Protein AF-A0A7W0PCK3-F1 (afdb_monomer)

Solvent-accessible surface area (backbone atoms only — not comparable to full-atom values): 6857 Å² total; per-residue (Å²): 113,28,71,67,37,44,79,73,77,38,76,39,65,48,79,48,66,56,65,50,70,44,81,90,44,54,97,52,45,65,62,35,62,79,68,67,52,83,58,30,49,60,63,60,54,49,52,45,48,51,50,45,71,78,68,50,52,61,60,37,36,29,40,34,48,73,98,50,75,69,36,79,56,77,82,78,75,79,79,66,51,62,51,98,86,66,48,77,45,78,76,56,82,93,74,55,59,74,84,64,54,68,68,58,72,74,66,81,116

Nearest PDB structures (foldseek):
  2zyz-assembly1_A  TM=4.059E-01  e=2.691E+00  Pyrobaculum aerophilum
  2vdj-assembly1_A-2  TM=2.345E-01  e=9.529E+00  Bacillus cereus

Foldseek 3Di:
DQVVVVVVVDADEEEAEDAEPDPVCVVPVVVCVVVVPDHHYPVQSVVLVVCCVVDNDHHWYWYGYPPDHTHTDDDDDDQADADPVRDGDDDPPVPDDPVVVVVVVVPPD

Radius of gyration: 19.31 Å; Cα contacts (8 Å, |Δi|>4): 120; chains: 1; bounding box: 37×41×49 Å

Mean predicted aligned error: 8.68 Å

Sequence (109 aa):
MAPRLAEEGITLSVVCPGFADTQLIGPMRSVFEDTGFPILTAEDVAAALLLAHDEAEAGAAYVVQPGMPPTPYRFRNVPAARDASGASVAVPTGLSDHSLAAERDQRAE

Secondary structure (DSSP, 8-state):
-HHHHHTTT----EEEESSBSSGGGGGGHHHHHHHT---B-HHHHHHHHHHHHHHPPTT-EEEE-TTS--EE--PPPPPPEE-TTS-EEPPPTTT--HHHHHHHHTT--

pLDDT: mean 85.93, std 16.71, range [29.39, 97.88]

Structure (mmCIF, N/CA/C/O backbone):
data_AF-A0A7W0PCK3-F1
#
_entry.id   AF-A0A7W0PCK3-F1
#
loop_
_atom_site.group_PDB
_atom_site.id
_atom_site.type_symbol
_atom_site.label_atom_id
_atom_site.label_alt_id
_atom_site.la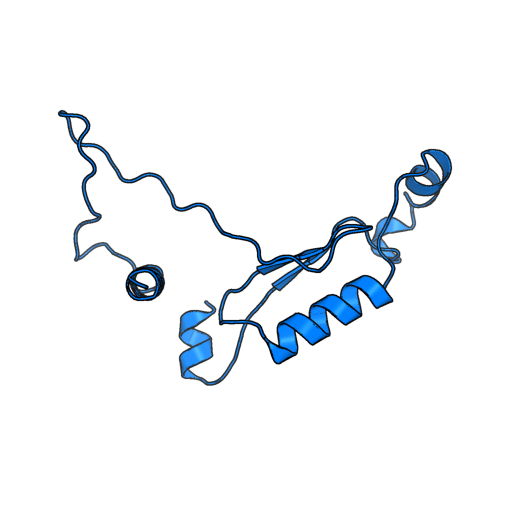bel_comp_id
_atom_site.label_asym_id
_atom_site.label_entity_id
_atom_site.label_seq_id
_atom_site.pdbx_PDB_ins_code
_atom_site.Cartn_x
_atom_site.Cartn_y
_atom_site.Cartn_z
_atom_site.occupancy
_atom_site.B_iso_or_equiv
_atom_site.auth_seq_id
_atom_site.auth_comp_id
_atom_site.auth_asym_id
_atom_site.auth_atom_id
_atom_site.pdbx_PDB_model_num
ATOM 1 N N . MET A 1 1 ? -11.340 9.052 8.363 1.00 77.12 1 MET A N 1
ATOM 2 C CA . MET A 1 1 ? -12.434 8.247 7.768 1.00 77.12 1 MET A CA 1
ATOM 3 C C . MET A 1 1 ? -12.442 6.831 8.325 1.00 77.12 1 MET A C 1
ATOM 5 O O . MET A 1 1 ? -13.474 6.448 8.848 1.00 77.12 1 MET A O 1
ATOM 9 N N . ALA A 1 2 ? -11.319 6.102 8.298 1.00 87.38 2 ALA A N 1
ATOM 10 C CA . ALA A 1 2 ? -11.273 4.705 8.741 1.00 87.38 2 ALA A CA 1
ATOM 11 C C . ALA A 1 2 ? -11.826 4.418 10.162 1.00 87.38 2 ALA A C 1
ATOM 13 O O . ALA A 1 2 ? -12.642 3.510 10.260 1.00 87.38 2 ALA A O 1
ATOM 14 N N . PRO A 1 3 ? -11.525 5.197 11.228 1.00 85.00 3 PRO A N 1
ATOM 15 C CA . PRO A 1 3 ? -12.072 4.904 12.561 1.00 85.00 3 PRO A CA 1
ATOM 16 C C . PRO A 1 3 ? -13.603 4.961 12.638 1.00 85.00 3 PRO A C 1
ATOM 18 O O . PRO A 1 3 ? -14.214 4.140 13.303 1.00 85.00 3 PRO A O 1
ATOM 21 N N . ARG A 1 4 ? -14.232 5.888 11.902 1.00 88.19 4 ARG A N 1
ATOM 22 C CA . ARG A 1 4 ? -15.699 6.002 11.867 1.00 88.19 4 ARG A CA 1
ATOM 23 C C . ARG A 1 4 ? -16.346 4.806 11.171 1.00 88.19 4 ARG A C 1
ATOM 25 O O . ARG A 1 4 ? -17.371 4.327 11.617 1.00 88.19 4 ARG A O 1
ATOM 32 N N . LEU A 1 5 ? -15.733 4.317 10.092 1.00 91.94 5 LEU A N 1
ATOM 33 C CA . LEU A 1 5 ? -16.229 3.140 9.372 1.00 91.94 5 LEU A CA 1
ATOM 34 C C . LEU A 1 5 ? -16.062 1.854 10.192 1.00 91.94 5 LEU A C 1
ATOM 36 O O . LEU A 1 5 ? -16.894 0.955 10.098 1.00 91.94 5 LEU A O 1
ATOM 40 N N . ALA A 1 6 ? -15.035 1.787 11.044 1.00 91.94 6 ALA A N 1
ATOM 41 C CA . ALA A 1 6 ? -14.837 0.656 11.943 1.00 91.94 6 ALA A CA 1
ATOM 42 C C . ALA A 1 6 ? -15.984 0.508 12.962 1.00 91.94 6 ALA A C 1
ATOM 44 O O . ALA A 1 6 ? -16.354 -0.617 13.289 1.00 91.94 6 ALA A O 1
ATOM 45 N N . GLU A 1 7 ? -16.603 1.613 13.403 1.00 91.38 7 GLU A N 1
ATOM 46 C CA . GLU A 1 7 ? -17.804 1.591 14.262 1.00 91.38 7 GLU A CA 1
ATOM 47 C C . GLU A 1 7 ? -19.004 0.913 13.573 1.00 91.38 7 GLU A C 1
ATOM 49 O O . GLU A 1 7 ? -19.882 0.367 14.239 1.00 91.38 7 GLU A O 1
ATOM 54 N N . GLU A 1 8 ? -19.017 0.895 12.238 1.00 94.62 8 GLU A N 1
ATOM 55 C CA . GLU A 1 8 ? -20.021 0.226 11.404 1.00 94.62 8 GLU A CA 1
ATOM 56 C C . GLU A 1 8 ? -19.596 -1.198 10.989 1.00 94.62 8 GLU A C 1
ATOM 58 O O . GLU A 1 8 ? -20.278 -1.847 10.196 1.00 94.62 8 GLU A O 1
ATOM 63 N N . GLY A 1 9 ? -18.473 -1.707 11.510 1.00 93.00 9 GLY A N 1
ATOM 64 C CA . GLY A 1 9 ? -17.924 -3.017 11.146 1.00 93.00 9 GLY A CA 1
ATOM 65 C C . GLY A 1 9 ? -17.254 -3.051 9.768 1.00 93.00 9 GLY A C 1
ATOM 66 O O . GLY A 1 9 ? -17.117 -4.124 9.182 1.00 93.00 9 GLY A O 1
ATOM 67 N N . ILE A 1 10 ? -16.848 -1.893 9.233 1.00 94.50 10 ILE A N 1
ATOM 68 C CA . ILE A 1 10 ? -16.183 -1.764 7.931 1.00 94.50 10 ILE A CA 1
ATOM 69 C C . ILE A 1 10 ? -14.710 -1.392 8.133 1.00 94.50 10 ILE A C 1
ATOM 71 O O . ILE A 1 10 ? -14.381 -0.292 8.584 1.00 94.50 10 ILE A O 1
ATOM 75 N N . THR A 1 11 ? -13.805 -2.276 7.712 1.00 94.00 11 THR A N 1
ATOM 76 C CA . THR A 1 11 ? -12.362 -2.003 7.704 1.00 94.00 11 THR A CA 1
ATOM 77 C C . THR A 1 11 ? -11.958 -1.301 6.412 1.00 94.00 11 THR A C 1
ATOM 79 O O . THR A 1 11 ? -12.157 -1.821 5.316 1.00 94.00 11 THR A O 1
ATOM 82 N N . LEU A 1 12 ? -11.350 -0.120 6.538 1.00 94.56 12 LEU A N 1
ATOM 83 C CA . LEU A 1 12 ? -10.737 0.599 5.422 1.00 94.56 12 LEU A CA 1
ATOM 84 C C . LEU A 1 12 ? -9.214 0.545 5.548 1.00 94.56 12 LEU A C 1
ATOM 86 O O . LEU A 1 12 ? -8.660 1.151 6.463 1.00 94.56 12 LEU A O 1
ATOM 90 N N . SER A 1 13 ? -8.550 -0.110 4.603 1.00 95.06 13 SER A N 1
ATOM 91 C CA . SER A 1 13 ? -7.092 -0.147 4.470 1.00 95.06 13 SER A CA 1
ATOM 92 C C . SER A 1 13 ? -6.678 0.183 3.036 1.00 95.06 13 SER A C 1
ATOM 94 O O . SER A 1 13 ? -7.515 0.237 2.130 1.00 95.06 13 SER A O 1
ATOM 96 N N . VAL A 1 14 ? -5.392 0.467 2.825 1.00 95.94 14 VAL A N 1
ATOM 97 C CA . VAL A 1 14 ? -4.853 0.789 1.497 1.00 95.94 14 VAL A CA 1
ATOM 98 C C . VAL A 1 14 ? -3.593 -0.008 1.184 1.00 95.94 14 VAL A C 1
ATOM 100 O O . VAL A 1 14 ? -2.722 -0.203 2.032 1.00 95.94 14 VAL A O 1
ATOM 103 N N . VAL A 1 15 ? -3.475 -0.420 -0.076 1.00 97.31 15 VAL A N 1
ATOM 104 C CA . VAL A 1 15 ? -2.258 -1.001 -0.646 1.00 97.31 15 VAL A CA 1
ATOM 105 C C . VAL A 1 15 ? -1.661 0.018 -1.610 1.00 97.31 15 VAL A C 1
ATOM 107 O O . VAL A 1 15 ? -2.337 0.511 -2.511 1.00 97.31 15 VAL A O 1
ATOM 110 N N . CYS A 1 16 ? -0.390 0.339 -1.399 1.00 97.31 16 CYS A N 1
ATOM 111 C CA . CYS A 1 16 ? 0.361 1.367 -2.108 1.00 97.31 16 CYS A CA 1
ATOM 112 C C . CYS A 1 16 ? 1.507 0.702 -2.887 1.00 97.31 16 CYS A C 1
ATOM 114 O O . CYS A 1 16 ? 2.632 0.621 -2.373 1.00 97.31 16 CYS A O 1
ATOM 116 N N . PRO A 1 17 ? 1.238 0.173 -4.093 1.00 97.62 17 PRO A N 1
ATOM 117 C CA . PRO A 1 17 ? 2.270 -0.455 -4.900 1.00 97.62 17 PRO A CA 1
ATOM 118 C C . PRO A 1 17 ? 3.222 0.582 -5.507 1.00 97.62 17 PRO A C 1
ATOM 120 O O . PRO A 1 17 ? 2.841 1.722 -5.781 1.00 97.62 17 PRO A O 1
ATOM 123 N N . GLY A 1 18 ? 4.465 0.159 -5.753 1.00 95.12 18 GLY A N 1
ATOM 124 C CA . GLY A 1 18 ? 5.326 0.781 -6.758 1.00 95.12 18 GLY A CA 1
ATOM 125 C C . GLY A 1 18 ? 4.752 0.618 -8.174 1.00 95.12 18 GLY A C 1
ATOM 126 O O . GLY A 1 18 ? 3.560 0.371 -8.361 1.00 95.12 18 GLY A O 1
ATOM 127 N N . PHE A 1 19 ? 5.594 0.733 -9.201 1.00 96.31 19 PHE A N 1
ATOM 128 C CA . PHE A 1 19 ? 5.136 0.462 -10.565 1.00 96.31 19 PHE A CA 1
ATOM 129 C C . PHE A 1 19 ? 4.686 -0.994 -10.691 1.00 96.31 19 PHE A C 1
ATOM 131 O O . PHE A 1 19 ? 5.438 -1.904 -10.350 1.00 96.31 19 PHE A O 1
ATOM 138 N N . ALA A 1 20 ? 3.463 -1.190 -11.176 1.00 95.62 20 ALA A N 1
ATOM 139 C CA . ALA A 1 20 ? 2.875 -2.495 -11.426 1.00 95.62 20 ALA A CA 1
ATOM 140 C C . ALA A 1 20 ? 2.551 -2.648 -12.912 1.00 95.62 20 ALA A C 1
ATOM 142 O O . ALA A 1 20 ? 2.104 -1.695 -13.562 1.00 95.62 20 ALA A O 1
ATOM 143 N N . ASP A 1 21 ? 2.758 -3.856 -13.423 1.00 94.25 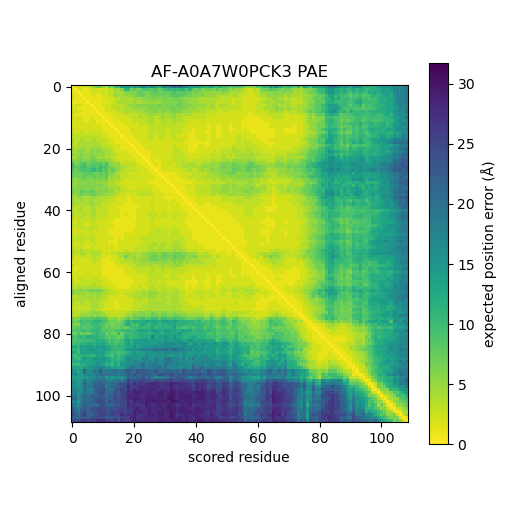21 ASP A N 1
ATOM 144 C CA . ASP A 1 21 ? 2.453 -4.268 -14.782 1.00 94.25 21 ASP A CA 1
ATOM 145 C C . ASP A 1 21 ? 0.938 -4.194 -15.031 1.00 94.25 21 ASP A C 1
ATOM 147 O O . ASP A 1 21 ? 0.171 -5.125 -14.794 1.00 94.25 21 ASP A O 1
ATOM 151 N N . THR A 1 22 ? 0.497 -3.022 -15.479 1.00 93.25 22 THR A N 1
ATOM 152 C CA . THR A 1 22 ? -0.899 -2.722 -15.784 1.00 93.25 22 THR A CA 1
ATOM 153 C C . THR A 1 22 ? -0.974 -1.872 -17.044 1.00 93.25 22 THR A C 1
ATOM 155 O O . THR A 1 22 ? -0.005 -1.226 -17.454 1.00 93.25 22 THR A O 1
ATOM 158 N N . GLN A 1 23 ? -2.162 -1.791 -17.642 1.00 94.25 23 GLN A N 1
ATOM 159 C CA . GLN A 1 23 ? -2.373 -0.937 -18.813 1.00 94.25 23 GLN A CA 1
ATOM 160 C C . GLN A 1 23 ? -2.166 0.559 -18.527 1.00 94.25 23 GLN A C 1
ATOM 162 O O . GLN A 1 23 ? -1.928 1.325 -19.459 1.00 94.25 23 GLN A O 1
ATOM 167 N N . LEU A 1 24 ? -2.186 0.976 -17.255 1.00 93.00 24 LEU A N 1
ATOM 168 C CA . LEU A 1 24 ? -1.930 2.359 -16.851 1.00 93.00 24 LEU A CA 1
ATOM 169 C C . LEU A 1 24 ? -0.525 2.836 -17.256 1.00 93.00 24 LEU A C 1
ATOM 171 O O . LEU A 1 24 ? -0.356 3.998 -17.616 1.00 93.00 24 LEU A O 1
ATOM 175 N N . ILE 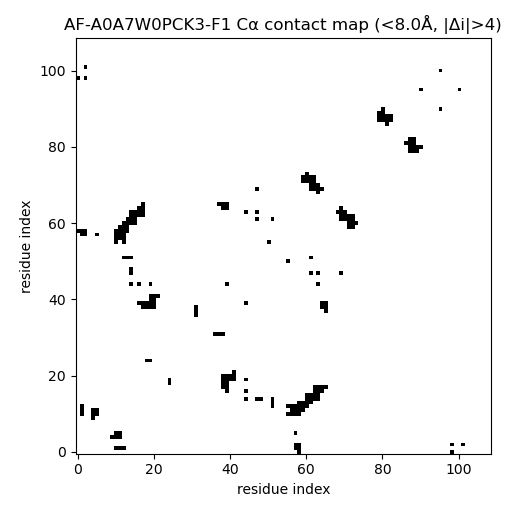A 1 25 ? 0.467 1.940 -17.236 1.00 92.31 25 ILE A N 1
ATOM 176 C CA . ILE A 1 25 ? 1.862 2.252 -17.585 1.00 92.31 25 ILE A CA 1
ATOM 177 C C . ILE A 1 25 ? 2.233 1.844 -19.017 1.00 92.31 25 ILE A C 1
ATOM 179 O O . ILE A 1 25 ? 3.392 1.964 -19.403 1.00 92.31 25 ILE A O 1
ATOM 183 N N . GLY A 1 26 ? 1.274 1.382 -19.828 1.00 91.19 26 GLY A N 1
ATOM 184 C CA . GLY A 1 26 ? 1.519 0.866 -21.182 1.00 91.19 26 GLY A CA 1
ATOM 185 C C . GLY A 1 26 ? 2.427 1.753 -22.052 1.00 91.19 26 GLY A C 1
ATOM 186 O O . GLY A 1 26 ? 3.426 1.247 -22.561 1.00 91.19 26 GLY A O 1
ATOM 187 N N . PRO A 1 27 ? 2.170 3.074 -22.168 1.00 93.62 27 PRO A N 1
ATOM 188 C CA . PRO A 1 27 ? 3.004 3.980 -22.967 1.00 93.62 27 PRO A CA 1
ATOM 189 C C . PRO A 1 27 ? 4.460 4.129 -22.496 1.00 93.62 27 PRO A C 1
ATOM 191 O O . PRO A 1 27 ? 5.293 4.604 -23.259 1.00 93.62 27 PRO A O 1
ATOM 194 N N . MET A 1 28 ? 4.766 3.764 -21.249 1.00 93.69 28 MET A N 1
ATOM 195 C CA . MET A 1 28 ? 6.100 3.871 -20.643 1.00 93.69 28 MET A CA 1
ATOM 196 C C . MET A 1 28 ? 6.733 2.506 -20.337 1.00 93.69 28 MET A C 1
ATOM 198 O O . MET A 1 28 ? 7.831 2.464 -19.791 1.00 93.69 28 MET A O 1
ATOM 202 N N . ARG A 1 29 ? 6.082 1.388 -20.699 1.00 91.12 29 ARG A N 1
ATOM 203 C CA . ARG A 1 29 ? 6.560 0.029 -20.394 1.00 91.12 29 ARG A CA 1
ATOM 204 C C . ARG A 1 29 ? 7.984 -0.216 -20.888 1.00 91.12 29 ARG A C 1
ATOM 206 O O . ARG A 1 29 ? 8.812 -0.689 -20.115 1.00 91.12 29 ARG A O 1
ATOM 213 N N . SER A 1 30 ? 8.272 0.151 -22.137 1.00 93.19 30 SER A N 1
ATOM 214 C CA . SER A 1 30 ? 9.589 -0.074 -22.741 1.00 93.19 30 SER A CA 1
ATOM 215 C C . SER A 1 30 ? 10.709 0.615 -21.959 1.00 93.19 30 SER A C 1
ATOM 217 O O . SER A 1 30 ? 11.805 0.087 -21.876 1.00 93.19 30 SER A O 1
ATOM 219 N N . VAL A 1 31 ? 10.432 1.747 -21.300 1.00 95.25 31 VAL A N 1
ATOM 220 C CA . VAL A 1 31 ? 11.423 2.447 -20.467 1.00 95.25 31 VAL A CA 1
ATOM 221 C C . VAL A 1 31 ? 11.850 1.591 -19.272 1.00 95.25 31 VAL A C 1
ATOM 223 O O . VAL A 1 31 ? 13.030 1.565 -18.927 1.00 95.25 31 VAL A O 1
ATOM 226 N N . PHE A 1 32 ? 10.918 0.877 -18.637 1.00 95.12 32 PHE A N 1
ATOM 227 C CA . PHE A 1 32 ? 11.244 -0.016 -17.523 1.00 95.12 32 PHE A CA 1
ATOM 228 C C . PHE A 1 32 ? 12.030 -1.242 -17.998 1.00 95.12 32 PHE A C 1
ATOM 230 O O . PHE A 1 32 ? 13.023 -1.607 -17.371 1.00 95.12 32 PHE A O 1
ATOM 237 N N . GLU A 1 33 ? 11.637 -1.824 -19.134 1.00 92.75 33 GLU A N 1
ATOM 238 C CA . GLU A 1 33 ? 12.322 -2.970 -19.748 1.00 92.75 33 GLU A CA 1
ATOM 239 C C . GLU A 1 33 ? 13.756 -2.614 -20.172 1.00 92.75 33 GLU A C 1
ATOM 241 O O . GLU A 1 33 ? 14.702 -3.292 -19.771 1.00 92.75 33 GLU A O 1
ATOM 246 N N . ASP A 1 34 ? 13.934 -1.506 -20.897 1.00 96.56 34 ASP A N 1
ATOM 247 C CA . ASP A 1 34 ? 15.230 -1.047 -21.417 1.00 96.56 34 ASP A CA 1
ATOM 248 C C . ASP A 1 34 ? 16.220 -0.680 -20.298 1.00 96.56 34 ASP A C 1
ATOM 250 O O . ASP A 1 34 ? 17.435 -0.801 -20.464 1.00 96.56 34 ASP A O 1
ATOM 254 N N . THR A 1 35 ? 15.714 -0.225 -19.147 1.00 96.38 35 THR A N 1
ATOM 255 C CA . THR A 1 35 ? 16.538 0.134 -17.978 1.00 96.38 35 THR A CA 1
ATOM 256 C C . THR A 1 35 ? 16.745 -1.023 -17.002 1.00 96.38 35 THR A C 1
ATOM 258 O O . THR A 1 35 ? 17.526 -0.887 -16.058 1.00 96.38 35 THR A O 1
ATOM 261 N N . GLY A 1 36 ? 16.066 -2.157 -17.207 1.00 94.62 36 GLY A N 1
ATOM 262 C CA . GLY A 1 36 ? 16.059 -3.278 -16.267 1.00 94.62 36 GLY A CA 1
ATOM 263 C C . GLY A 1 36 ? 15.447 -2.926 -14.907 1.00 94.62 36 GLY A C 1
ATOM 264 O O . GLY A 1 36 ? 15.762 -3.575 -13.907 1.00 94.62 36 GLY A O 1
ATOM 265 N N . PHE A 1 37 ? 14.612 -1.885 -14.839 1.00 95.31 37 PHE A N 1
ATOM 266 C CA . PHE A 1 37 ? 13.959 -1.478 -13.600 1.00 95.31 37 PHE A CA 1
ATOM 267 C C . PHE A 1 37 ? 12.850 -2.483 -13.248 1.00 95.31 37 PHE A C 1
ATOM 269 O O . PHE A 1 37 ? 11.951 -2.703 -14.063 1.00 95.31 37 PHE A O 1
ATOM 276 N N . PRO A 1 38 ? 12.866 -3.092 -12.049 1.00 95.38 38 PRO A N 1
ATOM 277 C CA . PRO A 1 38 ? 11.877 -4.097 -11.691 1.00 95.38 38 PRO A CA 1
ATOM 278 C C . PRO A 1 38 ? 10.508 -3.455 -11.439 1.00 95.38 38 PRO A C 1
ATOM 280 O O . PRO A 1 38 ? 10.401 -2.427 -10.770 1.00 95.38 38 PRO A O 1
ATOM 283 N N . ILE A 1 39 ? 9.451 -4.098 -11.929 1.00 96.06 39 ILE A N 1
ATOM 284 C CA . ILE A 1 39 ? 8.058 -3.720 -11.669 1.00 96.06 39 ILE A CA 1
ATOM 285 C C . ILE A 1 39 ? 7.307 -4.899 -11.049 1.00 96.06 39 ILE A C 1
ATOM 287 O O . ILE A 1 39 ? 7.701 -6.052 -11.214 1.00 96.06 39 ILE A O 1
ATOM 291 N N . LEU A 1 40 ? 6.245 -4.601 -10.310 1.00 97.38 40 LEU A N 1
ATOM 292 C CA . LEU A 1 40 ? 5.372 -5.594 -9.690 1.00 97.38 40 LEU A CA 1
ATOM 293 C C . LEU A 1 40 ? 4.481 -6.259 -10.737 1.00 97.38 40 LEU A C 1
ATOM 295 O O . LEU A 1 40 ? 4.016 -5.602 -11.669 1.00 97.38 40 LEU A O 1
ATOM 299 N N . THR A 1 41 ? 4.175 -7.534 -10.547 1.00 94.50 41 THR A N 1
ATOM 300 C CA . THR A 1 41 ? 3.091 -8.207 -11.272 1.00 94.50 41 THR A CA 1
ATOM 301 C C . THR A 1 41 ? 1.731 -7.856 -10.663 1.00 94.50 41 THR A C 1
ATOM 303 O O . THR A 1 41 ? 1.641 -7.325 -9.550 1.00 94.50 41 THR A O 1
ATOM 306 N N . ALA A 1 42 ? 0.646 -8.156 -11.379 1.00 93.94 42 ALA A N 1
ATOM 307 C CA . ALA A 1 42 ? -0.699 -8.026 -10.819 1.00 93.94 42 ALA A CA 1
ATOM 308 C C . ALA A 1 42 ? -0.898 -8.983 -9.629 1.00 93.94 42 ALA A C 1
ATOM 310 O O . ALA A 1 42 ? -1.546 -8.624 -8.646 1.00 93.94 42 ALA A O 1
ATOM 311 N N . GLU A 1 43 ? -0.293 -10.168 -9.694 1.00 94.94 43 GLU A N 1
ATOM 312 C CA . GLU A 1 43 ? -0.302 -11.185 -8.647 1.00 94.94 43 GLU A CA 1
ATOM 313 C C . GLU A 1 43 ? 0.389 -10.701 -7.368 1.00 94.94 43 GLU A C 1
ATOM 315 O O . GLU A 1 43 ? -0.145 -10.919 -6.280 1.00 94.94 43 GLU A O 1
ATOM 320 N N . ASP A 1 44 ? 1.510 -9.980 -7.475 1.00 96.00 44 ASP A N 1
ATOM 321 C CA . ASP A 1 44 ? 2.191 -9.395 -6.310 1.00 96.00 44 ASP A CA 1
ATOM 322 C C . ASP A 1 44 ? 1.278 -8.405 -5.567 1.00 96.00 44 ASP A C 1
ATOM 324 O O . ASP A 1 44 ? 1.198 -8.401 -4.336 1.00 96.00 44 ASP A O 1
ATOM 328 N N . VAL A 1 45 ? 0.545 -7.573 -6.316 1.00 96.94 45 VAL A N 1
ATOM 329 C CA . VAL A 1 45 ? -0.404 -6.606 -5.742 1.00 96.94 45 VAL A CA 1
ATOM 330 C C . VAL A 1 45 ? -1.630 -7.318 -5.162 1.00 96.94 45 VAL A C 1
ATOM 332 O O . VAL A 1 45 ? -2.102 -6.950 -4.086 1.00 96.94 45 VAL A O 1
ATOM 335 N N . ALA A 1 46 ? -2.132 -8.357 -5.832 1.00 96.12 46 ALA A N 1
ATOM 336 C CA . ALA A 1 46 ? -3.253 -9.158 -5.347 1.00 96.12 46 ALA A CA 1
ATOM 337 C C . ALA A 1 46 ? -2.917 -9.886 -4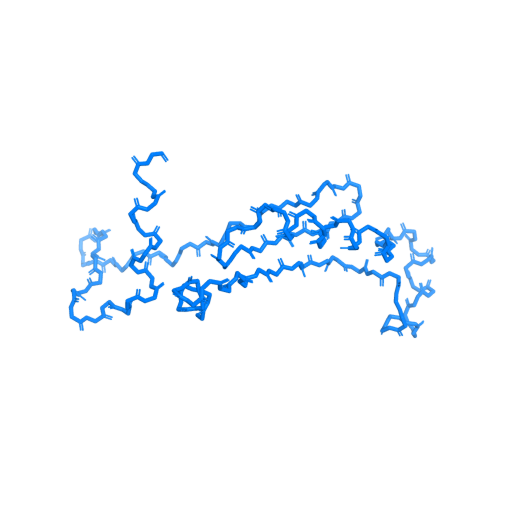.037 1.00 96.12 46 ALA A C 1
ATOM 339 O O . ALA A 1 46 ? -3.732 -9.893 -3.116 1.00 96.12 46 ALA A O 1
ATOM 340 N N . ALA A 1 47 ? -1.707 -10.434 -3.908 1.00 95.12 47 ALA A N 1
ATOM 341 C CA . ALA A 1 47 ? -1.247 -11.057 -2.669 1.00 95.12 47 ALA A CA 1
ATOM 342 C C . ALA A 1 47 ? -1.211 -10.054 -1.503 1.00 95.12 47 ALA A C 1
ATOM 344 O O . ALA A 1 47 ? -1.644 -10.374 -0.397 1.00 95.12 47 ALA A O 1
ATOM 345 N N . ALA A 1 48 ? -0.768 -8.818 -1.753 1.00 96.62 48 ALA A N 1
ATOM 346 C CA . ALA A 1 48 ? -0.793 -7.757 -0.748 1.00 96.62 48 ALA A CA 1
ATOM 347 C C . ALA A 1 48 ? -2.220 -7.359 -0.337 1.00 96.62 48 ALA A C 1
ATOM 349 O O . ALA A 1 48 ? -2.460 -7.064 0.832 1.00 96.62 48 ALA A O 1
ATOM 350 N N . LEU A 1 49 ? -3.169 -7.365 -1.279 1.00 96.81 49 LEU A N 1
ATOM 351 C CA . LEU A 1 49 ? -4.582 -7.117 -0.985 1.00 96.81 49 LEU A CA 1
ATOM 352 C C . LEU A 1 49 ? -5.190 -8.217 -0.114 1.00 96.81 49 LEU A C 1
ATOM 354 O O . LEU A 1 49 ? -5.942 -7.894 0.797 1.00 96.81 49 LEU A O 1
ATOM 358 N N . LEU A 1 50 ? -4.859 -9.487 -0.363 1.00 96.31 50 LEU A N 1
ATOM 359 C CA . LEU A 1 50 ? -5.319 -10.602 0.471 1.00 96.31 50 LEU A CA 1
ATOM 360 C C . LEU A 1 50 ? -4.748 -10.513 1.890 1.00 96.31 50 LEU A C 1
ATOM 362 O O . LEU A 1 50 ? -5.498 -10.620 2.852 1.00 96.31 50 LEU A O 1
ATOM 366 N N . LEU A 1 51 ? -3.458 -10.200 2.028 1.00 94.94 51 LEU A N 1
ATOM 367 C CA . LEU A 1 51 ? -2.853 -9.956 3.340 1.00 94.94 51 LEU A CA 1
ATOM 368 C C . LEU A 1 51 ? -3.550 -8.803 4.075 1.00 94.94 51 LEU A C 1
ATOM 370 O O . LEU A 1 51 ? -3.896 -8.923 5.245 1.00 94.94 51 LEU A O 1
ATOM 374 N N . ALA A 1 52 ? -3.797 -7.685 3.388 1.00 94.81 52 ALA A N 1
ATOM 375 C CA . ALA A 1 52 ? -4.512 -6.559 3.979 1.00 94.81 52 ALA A CA 1
ATOM 376 C C . ALA A 1 52 ? -5.982 -6.895 4.293 1.00 94.81 52 ALA A C 1
ATOM 378 O O . ALA A 1 52 ? -6.549 -6.325 5.216 1.00 94.81 52 ALA A O 1
ATOM 379 N N . HIS A 1 53 ? -6.616 -7.797 3.547 1.00 94.62 53 HIS A N 1
ATOM 380 C CA . HIS A 1 53 ? -7.967 -8.256 3.854 1.00 94.62 53 HIS A CA 1
ATOM 381 C C . HIS A 1 53 ? -8.013 -9.044 5.168 1.00 94.62 53 HIS A C 1
ATOM 383 O O . HIS A 1 53 ? -8.910 -8.813 5.975 1.00 94.62 53 HIS A O 1
ATOM 389 N N . ASP A 1 54 ? -7.035 -9.925 5.381 1.00 94.38 54 ASP A N 1
ATOM 390 C CA . ASP A 1 54 ? -6.991 -10.814 6.543 1.00 94.38 54 ASP A CA 1
ATOM 391 C C . ASP A 1 54 ? -6.478 -10.112 7.812 1.00 94.38 54 ASP A C 1
ATOM 393 O O . ASP A 1 54 ? -6.925 -10.427 8.915 1.00 94.38 54 ASP A O 1
ATOM 397 N N . GLU A 1 55 ? -5.544 -9.163 7.672 1.00 90.75 55 GLU A N 1
ATOM 398 C CA . GLU A 1 55 ? -4.752 -8.651 8.802 1.00 90.75 55 GLU A CA 1
ATOM 399 C C . GLU A 1 55 ? -4.859 -7.138 9.041 1.00 90.75 55 GLU A C 1
ATOM 401 O O . GLU A 1 55 ? -4.319 -6.641 10.032 1.00 90.75 55 GLU A O 1
ATOM 406 N N . ALA A 1 56 ? -5.472 -6.362 8.139 1.00 92.38 56 ALA A N 1
ATOM 407 C CA . ALA A 1 56 ? -5.396 -4.910 8.266 1.00 92.38 56 ALA A CA 1
ATOM 408 C C . ALA A 1 56 ? -6.245 -4.368 9.414 1.00 92.38 56 ALA A C 1
ATOM 410 O O . ALA A 1 56 ? -7.463 -4.524 9.463 1.00 92.38 56 ALA A O 1
ATOM 411 N N . GLU A 1 57 ? -5.595 -3.563 10.244 1.00 91.38 57 GLU A N 1
ATOM 412 C CA . GLU A 1 57 ? -6.281 -2.632 11.127 1.00 91.38 57 GLU A CA 1
ATOM 413 C C . GLU A 1 57 ? -6.908 -1.476 10.333 1.00 91.38 57 GLU A C 1
ATOM 415 O O . GLU A 1 57 ? -6.440 -1.088 9.252 1.00 91.38 57 GLU A O 1
ATOM 420 N N . ALA A 1 58 ? -7.955 -0.866 10.891 1.00 92.62 58 ALA A N 1
ATOM 421 C CA . ALA A 1 58 ? -8.597 0.292 10.281 1.00 92.62 58 ALA A CA 1
ATOM 422 C C . ALA A 1 58 ? -7.590 1.442 10.081 1.00 92.62 58 ALA A C 1
ATOM 424 O O . ALA A 1 58 ? -6.965 1.932 11.018 1.00 92.62 58 ALA A O 1
ATOM 425 N N . GLY A 1 59 ? -7.457 1.907 8.840 1.00 92.88 59 GLY A N 1
ATOM 426 C CA . GLY A 1 59 ? -6.529 2.966 8.446 1.00 92.88 59 GLY A CA 1
ATOM 427 C C . GLY A 1 59 ? -5.116 2.479 8.123 1.00 92.88 59 GLY A C 1
ATOM 428 O O . GLY A 1 59 ? -4.253 3.310 7.834 1.00 92.88 59 GLY A O 1
ATOM 429 N N . ALA A 1 60 ? -4.860 1.167 8.140 1.00 94.19 60 ALA A N 1
ATOM 430 C CA . ALA A 1 60 ? -3.566 0.621 7.754 1.00 94.19 60 ALA A CA 1
ATOM 431 C C . ALA A 1 60 ? -3.236 0.919 6.284 1.00 94.19 60 ALA A C 1
ATOM 433 O O . ALA A 1 60 ? -4.100 0.910 5.402 1.00 94.19 60 ALA A O 1
ATOM 434 N N . ALA A 1 61 ? -1.952 1.147 6.026 1.00 95.50 61 ALA A N 1
ATOM 435 C CA . ALA A 1 61 ? -1.397 1.298 4.692 1.00 95.50 61 ALA A CA 1
ATOM 436 C C . ALA A 1 61 ? -0.235 0.323 4.519 1.00 95.50 61 ALA A C 1
ATOM 438 O O . ALA A 1 61 ? 0.595 0.202 5.418 1.00 95.50 61 ALA A O 1
ATOM 439 N N . TYR A 1 62 ? -0.148 -0.331 3.366 1.00 96.94 62 TYR A N 1
ATOM 440 C CA . TYR A 1 62 ? 0.925 -1.271 3.044 1.00 96.94 62 TYR A CA 1
ATOM 441 C C . TYR A 1 62 ? 1.696 -0.778 1.829 1.00 96.94 62 TYR A C 1
ATOM 443 O O . TYR A 1 62 ? 1.106 -0.487 0.792 1.00 96.94 62 TYR A O 1
ATOM 451 N N . VAL A 1 63 ? 3.019 -0.694 1.941 1.00 97.06 63 VAL A N 1
ATOM 452 C CA . VAL A 1 63 ? 3.899 -0.438 0.798 1.00 97.06 63 VAL A CA 1
ATOM 453 C C . VAL A 1 63 ? 4.271 -1.770 0.165 1.00 97.06 63 VAL A C 1
ATOM 455 O O . VAL A 1 63 ? 4.680 -2.695 0.869 1.00 97.06 63 VAL A O 1
ATOM 458 N N . VAL A 1 64 ? 4.167 -1.850 -1.160 1.00 97.88 64 VAL A N 1
ATOM 459 C CA . VAL A 1 64 ? 4.571 -3.027 -1.940 1.00 97.88 64 VAL A CA 1
ATOM 460 C C . VAL A 1 64 ? 5.647 -2.601 -2.929 1.00 97.88 64 VAL A C 1
ATOM 462 O O . VAL A 1 64 ? 5.455 -1.650 -3.688 1.00 97.88 64 VAL A O 1
ATOM 465 N N . GLN A 1 65 ? 6.793 -3.277 -2.896 1.00 97.06 65 GLN A N 1
ATOM 466 C CA . GLN A 1 65 ? 7.933 -3.021 -3.777 1.00 97.06 65 GLN A CA 1
ATOM 467 C C . GLN A 1 65 ? 8.505 -4.349 -4.281 1.00 97.06 65 GLN A C 1
ATOM 469 O O . GLN A 1 65 ? 8.443 -5.339 -3.549 1.00 97.06 65 GLN A O 1
ATOM 474 N N . PRO A 1 66 ? 9.082 -4.392 -5.494 1.00 96.00 66 PRO A N 1
ATOM 475 C CA . PRO A 1 66 ? 9.714 -5.602 -6.005 1.00 96.00 66 PRO A CA 1
ATOM 476 C C . PRO A 1 66 ? 10.775 -6.153 -5.042 1.00 96.00 66 PRO A C 1
ATOM 478 O O . PRO A 1 66 ? 11.615 -5.410 -4.536 1.00 96.00 66 PRO A O 1
ATOM 481 N N . GLY A 1 67 ? 10.736 -7.465 -4.794 1.00 92.75 67 GLY A N 1
ATOM 482 C CA . GLY A 1 67 ? 11.694 -8.156 -3.923 1.00 92.75 67 GLY A CA 1
ATOM 483 C C . GLY A 1 67 ? 11.491 -7.942 -2.418 1.00 92.75 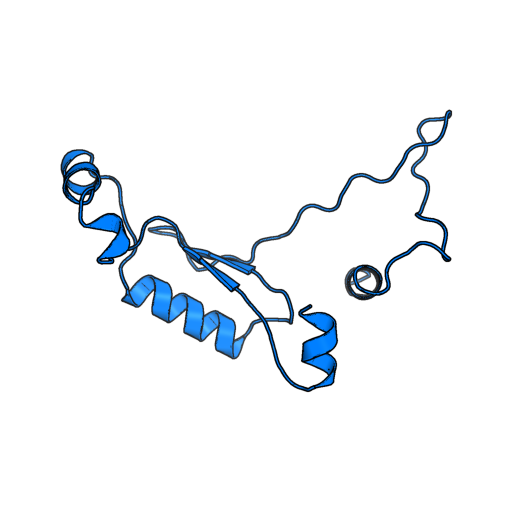67 GLY A C 1
ATOM 484 O O . GLY A 1 67 ? 12.314 -8.408 -1.633 1.00 92.75 67 GLY A O 1
ATOM 485 N N . MET A 1 68 ? 10.415 -7.267 -2.004 1.00 92.12 68 MET A N 1
ATOM 486 C CA . MET A 1 68 ? 10.095 -7.002 -0.600 1.00 92.12 68 MET A CA 1
ATOM 487 C C . MET A 1 68 ? 8.696 -7.531 -0.260 1.00 92.12 68 MET A C 1
ATOM 489 O O . MET A 1 68 ? 7.778 -7.372 -1.067 1.00 92.12 68 MET A O 1
ATOM 493 N N . PRO A 1 69 ? 8.482 -8.113 0.934 1.00 91.88 69 PRO A N 1
ATOM 494 C CA . PRO A 1 69 ? 7.134 -8.440 1.383 1.00 91.88 69 PRO A CA 1
ATOM 495 C C . PRO A 1 69 ? 6.301 -7.156 1.582 1.00 91.88 69 PRO A C 1
ATOM 497 O O . PRO A 1 69 ? 6.871 -6.106 1.916 1.00 91.88 69 PRO A O 1
ATOM 500 N N . PRO A 1 70 ? 4.961 -7.218 1.436 1.00 94.19 70 PRO A N 1
ATOM 501 C CA . PRO A 1 70 ? 4.079 -6.107 1.783 1.00 94.19 70 PRO A CA 1
ATOM 502 C C . PRO A 1 70 ? 4.378 -5.613 3.198 1.00 94.19 70 PRO A C 1
ATOM 504 O O . PRO A 1 70 ? 4.333 -6.373 4.162 1.00 94.19 70 PRO A O 1
ATOM 507 N N . THR A 1 71 ? 4.740 -4.339 3.321 1.00 94.00 71 THR A N 1
ATOM 508 C CA . THR A 1 71 ? 5.258 -3.788 4.576 1.00 94.00 71 THR A CA 1
ATOM 509 C C . THR A 1 71 ? 4.312 -2.714 5.104 1.00 94.00 71 THR A C 1
ATOM 511 O O . THR A 1 71 ? 4.035 -1.756 4.376 1.00 94.00 71 THR A O 1
ATOM 514 N N . PRO A 1 72 ? 3.844 -2.806 6.364 1.00 92.88 72 PRO A N 1
ATOM 515 C CA . PRO A 1 72 ? 3.038 -1.757 6.973 1.00 92.88 72 PRO A CA 1
ATOM 516 C C . PRO A 1 72 ? 3.768 -0.409 6.971 1.00 92.88 72 PRO A C 1
ATOM 518 O O . PRO A 1 72 ? 4.857 -0.259 7.533 1.00 92.88 72 PRO A O 1
ATOM 521 N N . TYR A 1 73 ? 3.151 0.599 6.367 1.00 93.50 73 TYR A N 1
ATOM 522 C CA . TYR A 1 73 ? 3.629 1.969 6.411 1.00 93.50 73 TYR A CA 1
ATOM 523 C C . TYR A 1 73 ? 3.308 2.593 7.768 1.00 93.50 73 TYR A C 1
ATOM 525 O O . TYR A 1 73 ? 2.169 2.576 8.239 1.00 93.50 73 TYR A O 1
ATOM 533 N N . ARG A 1 74 ? 4.315 3.198 8.400 1.00 89.69 74 ARG A N 1
ATOM 534 C CA . ARG A 1 74 ? 4.129 3.979 9.624 1.00 89.69 74 ARG A CA 1
ATOM 535 C C . ARG A 1 74 ? 4.106 5.459 9.278 1.00 89.69 74 ARG A C 1
ATOM 537 O O . ARG A 1 74 ? 5.148 6.057 9.017 1.00 89.69 74 ARG A O 1
ATOM 544 N N . PHE A 1 75 ? 2.912 6.045 9.318 1.00 85.69 75 PHE A N 1
ATOM 545 C CA . PHE A 1 75 ? 2.741 7.485 9.173 1.00 85.69 75 PHE A CA 1
ATOM 546 C C . PHE A 1 75 ? 3.545 8.219 10.242 1.00 85.69 75 PHE A C 1
ATOM 548 O O . PHE A 1 75 ? 3.490 7.898 11.433 1.00 85.69 75 PHE A O 1
ATOM 555 N N . ARG A 1 76 ? 4.329 9.205 9.808 1.00 82.69 76 ARG A N 1
ATOM 556 C CA . ARG A 1 76 ? 5.064 10.048 10.739 1.00 82.69 76 ARG A CA 1
ATOM 557 C C . ARG A 1 76 ? 4.097 11.044 11.369 1.00 82.69 76 ARG A C 1
ATOM 559 O O . ARG A 1 76 ? 3.429 11.792 10.665 1.00 82.69 76 ARG A O 1
ATOM 566 N N . ASN A 1 77 ? 4.096 11.100 12.696 1.00 77.25 77 ASN A N 1
ATOM 567 C CA . ASN A 1 77 ? 3.367 12.133 13.421 1.00 77.25 77 ASN A CA 1
ATOM 568 C C . ASN A 1 77 ? 3.950 13.520 13.129 1.00 77.25 77 ASN A C 1
ATOM 570 O O . ASN A 1 77 ? 5.175 13.684 13.039 1.00 77.25 77 ASN A O 1
ATOM 574 N N . VAL A 1 78 ? 3.074 14.522 13.058 1.00 80.50 78 VAL A N 1
ATOM 575 C CA . VAL A 1 78 ? 3.488 15.928 13.035 1.00 80.50 78 VAL A CA 1
ATOM 576 C C . VAL A 1 78 ? 4.253 16.223 14.331 1.00 80.50 78 VAL A C 1
ATOM 578 O O . VAL A 1 78 ? 3.787 15.845 15.410 1.00 80.50 78 VAL A O 1
ATOM 581 N N . PRO A 1 79 ? 5.435 16.862 14.264 1.00 83.19 79 PRO A N 1
ATOM 582 C CA . PRO A 1 79 ? 6.139 17.288 15.464 1.00 83.19 79 PRO A CA 1
ATOM 583 C C . PRO A 1 79 ? 5.239 18.148 16.358 1.00 83.19 79 PRO A C 1
ATOM 585 O O . PRO A 1 79 ? 4.537 19.030 15.869 1.00 83.19 79 PRO A O 1
ATOM 588 N N . ALA A 1 80 ? 5.279 17.907 17.671 1.00 86.50 80 ALA A N 1
ATOM 589 C CA . ALA A 1 80 ? 4.526 18.717 18.622 1.00 86.50 80 ALA A CA 1
ATOM 590 C C . ALA A 1 80 ? 4.941 20.194 18.532 1.00 86.50 80 ALA A C 1
ATOM 592 O O . ALA A 1 80 ? 6.131 20.501 18.367 1.00 86.50 80 ALA A O 1
ATOM 593 N N . ALA A 1 81 ? 3.961 21.090 18.682 1.00 90.25 81 ALA A N 1
ATO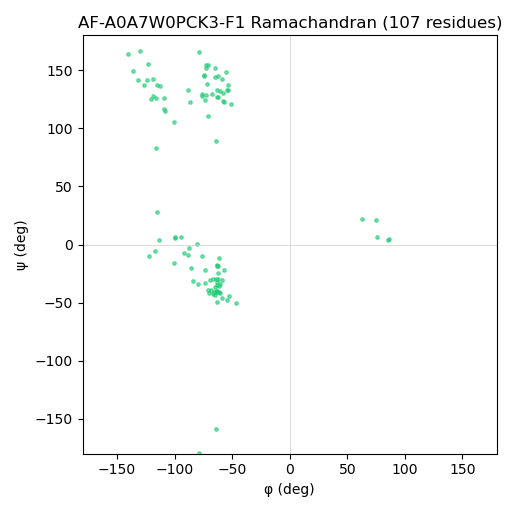M 594 C CA . ALA A 1 81 ? 4.215 22.516 18.821 1.00 90.25 81 ALA A CA 1
ATOM 595 C C . ALA A 1 81 ? 5.178 22.765 19.991 1.00 90.25 81 ALA A C 1
ATOM 597 O O . ALA A 1 81 ? 5.203 22.003 20.963 1.00 90.25 81 ALA A O 1
ATOM 598 N N . ARG A 1 82 ? 5.992 23.817 19.879 1.00 93.19 82 ARG A N 1
ATOM 599 C CA . ARG A 1 82 ? 6.982 24.191 20.890 1.00 93.19 82 ARG A CA 1
ATOM 600 C C . ARG A 1 82 ? 6.627 25.535 21.501 1.00 93.19 82 ARG A C 1
ATOM 602 O O . ARG A 1 82 ? 6.233 26.444 20.774 1.00 93.19 82 ARG A O 1
ATOM 609 N N . ASP A 1 83 ? 6.756 25.649 22.816 1.00 93.06 83 ASP A N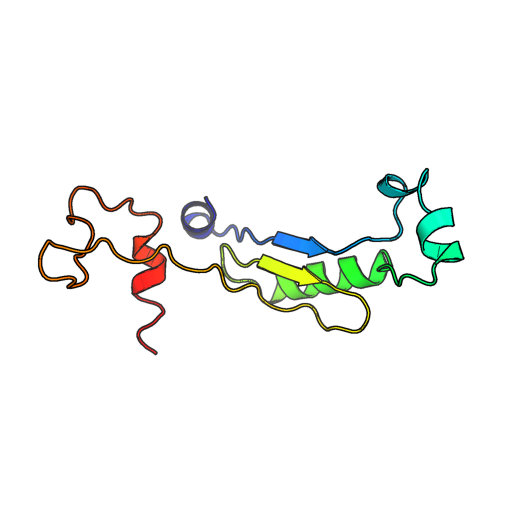 1
ATOM 610 C CA . ASP A 1 83 ? 6.658 26.941 23.493 1.00 93.06 83 ASP A CA 1
ATOM 611 C C . ASP A 1 83 ? 7.960 27.755 23.358 1.00 93.06 83 ASP A C 1
ATOM 613 O O . ASP A 1 83 ? 8.938 27.312 22.750 1.00 93.06 83 ASP A O 1
ATOM 617 N N . ALA A 1 84 ? 7.986 28.955 23.945 1.00 93.38 84 ALA A N 1
ATOM 618 C CA . ALA A 1 84 ? 9.156 29.835 23.920 1.00 93.38 84 ALA A CA 1
ATOM 619 C C . ALA A 1 84 ? 10.402 29.235 24.606 1.00 93.38 84 ALA A C 1
ATOM 621 O O . ALA A 1 84 ? 11.512 29.699 24.357 1.00 93.38 84 ALA A O 1
ATOM 622 N N . SER A 1 85 ? 10.234 28.213 25.453 1.00 93.62 85 SER A N 1
ATOM 623 C CA . SER A 1 85 ? 11.332 27.484 26.099 1.00 93.62 85 SER A CA 1
ATOM 624 C C . SER A 1 85 ? 11.841 26.298 25.268 1.00 93.62 85 SER A C 1
ATOM 626 O O . SER A 1 85 ? 12.868 25.709 25.599 1.00 93.62 85 SER A O 1
ATOM 628 N N . GLY A 1 86 ? 11.146 25.945 24.180 1.00 91.69 86 GLY A N 1
ATOM 629 C CA . GLY A 1 86 ? 11.442 24.783 23.341 1.00 91.69 86 GLY A CA 1
ATOM 630 C C . GLY A 1 86 ? 10.798 23.477 23.824 1.00 91.69 86 GLY A C 1
ATOM 631 O O . GLY A 1 86 ? 11.020 22.417 23.223 1.00 91.69 86 GLY A O 1
ATOM 632 N N . ALA A 1 87 ? 9.977 23.516 24.875 1.00 91.50 87 ALA A N 1
ATOM 633 C CA . ALA A 1 87 ? 9.262 22.344 25.367 1.00 91.50 87 ALA A CA 1
ATOM 634 C C . ALA A 1 87 ? 8.092 21.981 24.439 1.00 91.50 87 ALA A C 1
ATOM 636 O O . ALA A 1 87 ? 7.461 22.853 23.844 1.00 91.50 87 ALA A O 1
ATOM 637 N N . SER A 1 88 ? 7.813 20.679 24.286 1.00 90.31 88 SER A N 1
ATOM 638 C CA . SER A 1 88 ? 6.634 20.206 23.547 1.00 90.31 88 SER A CA 1
ATOM 639 C C . SER A 1 88 ? 5.363 20.584 24.295 1.00 90.31 88 SER A C 1
ATOM 641 O O . SER A 1 88 ? 5.219 20.236 25.466 1.00 90.31 88 SER A O 1
ATOM 643 N N . VAL A 1 89 ? 4.413 21.198 23.600 1.00 90.19 89 VAL A N 1
ATOM 644 C CA . VAL A 1 89 ? 3.080 21.483 24.133 1.00 90.19 89 VAL A CA 1
ATOM 645 C C . VAL A 1 89 ? 2.027 20.661 23.397 1.00 90.19 89 VAL A C 1
ATOM 647 O O . VAL A 1 89 ? 2.077 20.494 22.176 1.00 90.19 89 VAL A O 1
ATOM 650 N N . ALA A 1 90 ? 1.091 20.097 24.161 1.00 82.69 90 ALA A N 1
ATOM 651 C CA . ALA A 1 90 ? -0.019 19.329 23.614 1.00 82.69 90 ALA A CA 1
ATOM 652 C C . ALA A 1 90 ? -1.037 20.252 22.929 1.00 82.69 90 ALA A C 1
ATOM 654 O O . ALA A 1 90 ? -1.177 21.423 23.284 1.00 82.69 90 ALA A O 1
ATOM 655 N N . VAL A 1 91 ? -1.780 19.702 21.967 1.00 79.75 91 VAL A N 1
ATOM 656 C CA . VAL A 1 91 ? -2.934 20.396 21.388 1.00 79.75 91 VAL A CA 1
ATOM 657 C C . VAL A 1 91 ? -3.974 20.614 22.497 1.00 79.75 91 VAL A C 1
ATOM 659 O O . VAL A 1 91 ? -4.251 19.670 23.246 1.00 79.75 91 VAL A O 1
ATOM 662 N N . PRO A 1 92 ? -4.543 21.828 22.639 1.00 82.38 92 PRO A N 1
ATOM 663 C CA . PRO A 1 92 ? -5.601 22.080 23.608 1.00 82.38 92 PRO A CA 1
ATOM 664 C C . PRO A 1 92 ? -6.754 21.093 23.425 1.00 82.38 92 PRO A C 1
ATOM 666 O O . PRO A 1 92 ? -7.240 20.897 22.315 1.00 82.38 92 PRO A O 1
ATOM 669 N N . THR A 1 93 ? -7.230 20.510 24.520 1.00 73.31 93 THR A N 1
ATOM 670 C CA . THR A 1 93 ? -8.227 19.426 24.532 1.00 73.31 93 THR A CA 1
ATOM 671 C C . THR A 1 93 ? -9.551 19.762 23.838 1.00 73.31 93 THR A C 1
ATOM 673 O O . THR A 1 93 ? -10.232 18.845 23.400 1.00 73.31 93 THR A O 1
ATOM 676 N N . GLY A 1 94 ? -9.902 21.047 23.690 1.00 72.62 94 GLY A N 1
ATOM 677 C CA . GLY A 1 94 ? -11.089 21.505 22.949 1.00 72.62 94 GLY A CA 1
ATOM 678 C C . GLY A 1 94 ? -10.884 21.735 21.443 1.00 72.62 94 GLY A C 1
ATOM 679 O O . GLY A 1 94 ? -11.836 22.092 20.758 1.00 72.62 94 GLY A O 1
ATOM 680 N N . LEU A 1 95 ? -9.658 21.572 20.935 1.00 67.12 95 LEU A N 1
ATOM 681 C CA . LEU A 1 95 ? -9.292 21.714 19.516 1.00 67.12 95 LEU A CA 1
ATOM 682 C C . LEU A 1 95 ? -8.771 20.404 18.906 1.00 67.12 95 LEU A C 1
ATOM 684 O O . LEU A 1 95 ? -8.490 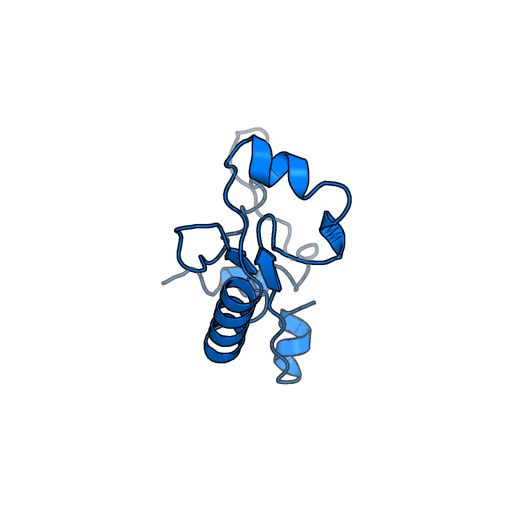20.347 17.710 1.00 67.12 95 LEU A O 1
ATOM 688 N N . SER A 1 96 ? -8.610 19.363 19.721 1.00 59.88 96 SER A N 1
ATOM 689 C CA . SER A 1 96 ? -8.181 18.042 19.281 1.00 59.88 96 SER A CA 1
ATOM 690 C C . SER A 1 96 ? -9.302 17.373 18.492 1.00 59.88 96 SER A C 1
ATOM 692 O O . SER A 1 96 ? -10.323 16.992 19.057 1.00 59.88 96 SER A O 1
ATOM 694 N N . ASP A 1 97 ? -9.111 17.212 17.188 1.00 54.25 97 ASP A N 1
ATOM 695 C CA . ASP A 1 97 ? -10.047 16.470 16.352 1.00 54.25 97 ASP A CA 1
ATOM 696 C C . ASP A 1 97 ? -10.094 14.998 16.816 1.00 54.25 97 ASP A C 1
ATOM 698 O O . ASP A 1 97 ? -9.055 14.338 16.937 1.00 54.25 97 ASP A O 1
ATOM 702 N N . HIS A 1 98 ? -11.289 14.465 17.099 1.00 51.69 98 HIS A N 1
ATOM 703 C CA . HIS A 1 98 ? -11.471 13.117 17.672 1.00 51.69 98 HIS A CA 1
ATOM 704 C C . HIS A 1 98 ? -10.942 11.988 16.769 1.00 51.69 98 HIS A C 1
ATOM 706 O O . HIS A 1 98 ? -10.799 10.855 17.220 1.00 51.69 98 HIS A O 1
ATOM 712 N N . SER A 1 99 ? -10.607 12.287 15.511 1.00 48.50 99 SER A N 1
ATOM 713 C CA . SER A 1 99 ? -10.040 11.319 14.571 1.00 48.50 99 SER A CA 1
ATOM 714 C C . SER A 1 99 ? -8.575 10.949 14.845 1.00 48.50 99 SER A C 1
ATOM 716 O O . SER A 1 99 ? -8.166 9.865 14.448 1.00 48.50 99 SER A O 1
ATOM 718 N N . LEU A 1 100 ? -7.813 11.796 15.553 1.00 47.19 100 LEU A N 1
ATOM 719 C CA . LEU A 1 100 ? -6.396 11.560 15.893 1.00 47.19 100 LEU A CA 1
ATOM 720 C C .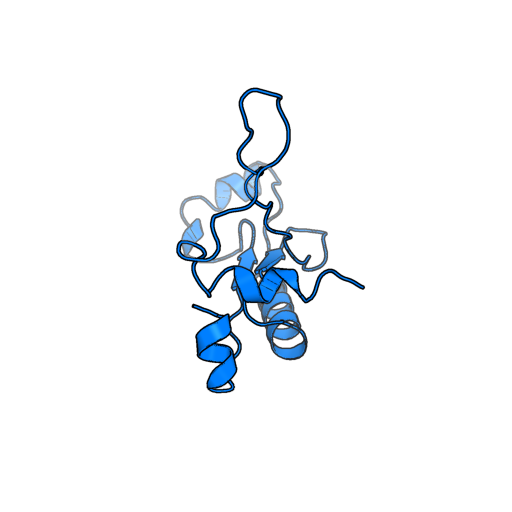 LEU A 1 100 ? -6.197 11.058 17.333 1.00 47.19 100 LEU A C 1
ATOM 722 O O . LEU A 1 100 ? -5.122 10.582 17.696 1.00 47.19 100 LEU A O 1
ATOM 726 N N . ALA A 1 101 ? -7.216 11.192 18.186 1.00 44.22 101 ALA A N 1
ATOM 727 C CA . ALA A 1 101 ? -7.125 10.794 19.588 1.00 44.22 101 ALA A CA 1
ATOM 728 C C . ALA A 1 101 ? -7.146 9.267 19.770 1.00 44.22 101 ALA A C 1
ATOM 730 O O . ALA A 1 101 ? -6.448 8.773 20.651 1.00 44.22 101 ALA A O 1
ATOM 731 N N . ALA A 1 102 ? -7.870 8.532 18.917 1.00 42.69 102 ALA A N 1
ATOM 732 C CA . ALA A 1 102 ? -7.952 7.069 18.976 1.00 42.69 102 ALA A CA 1
ATOM 733 C C . ALA A 1 102 ? -6.589 6.383 18.747 1.00 42.69 102 ALA A C 1
ATOM 735 O O . ALA A 1 102 ? -6.304 5.350 19.339 1.00 42.69 102 ALA A O 1
ATOM 736 N N . GLU A 1 103 ? -5.688 7.001 17.977 1.00 46.19 103 GLU A N 1
ATOM 737 C CA . GLU A 1 103 ? -4.337 6.471 17.737 1.00 46.19 103 GLU A CA 1
ATOM 738 C C . GLU A 1 103 ? -3.370 6.673 18.922 1.00 46.19 103 GLU A C 1
ATOM 740 O O . GLU A 1 103 ? -2.257 6.139 18.906 1.00 46.19 103 GLU A O 1
ATOM 745 N N . ARG A 1 104 ? -3.753 7.462 19.941 1.00 49.72 104 ARG A N 1
ATOM 746 C CA . ARG A 1 104 ? -2.902 7.772 21.106 1.00 49.72 104 ARG A CA 1
ATOM 747 C C . ARG A 1 104 ? -2.956 6.701 22.194 1.00 49.72 104 ARG A C 1
ATOM 749 O O . ARG A 1 104 ? -1.937 6.500 22.848 1.00 49.72 104 ARG A O 1
ATOM 756 N N . ASP A 1 105 ? -4.086 6.013 22.354 1.00 39.78 105 ASP A N 1
ATOM 757 C CA . ASP A 1 105 ? -4.264 5.012 23.419 1.00 39.78 105 ASP A CA 1
ATOM 758 C C . ASP A 1 105 ? -3.748 3.617 23.025 1.00 39.78 105 ASP A C 1
ATOM 760 O O . ASP A 1 105 ? -3.378 2.836 23.894 1.00 39.78 105 ASP A O 1
ATOM 764 N N . GLN A 1 106 ? -3.587 3.327 21.727 1.00 41.53 106 GLN A N 1
ATOM 765 C CA . GLN A 1 106 ? -3.016 2.058 21.243 1.00 41.53 106 GLN A CA 1
ATOM 766 C C . GLN A 1 106 ? -1.471 1.997 21.283 1.00 41.53 106 GLN A C 1
ATOM 768 O O . GLN A 1 106 ? -0.885 1.017 20.832 1.00 41.53 106 GLN A O 1
ATOM 773 N N . ARG A 1 107 ? -0.786 3.053 21.753 1.00 44.84 107 ARG A N 1
ATOM 774 C CA . ARG A 1 107 ? 0.693 3.161 21.806 1.00 44.84 107 ARG A CA 1
ATOM 775 C C . ARG A 1 107 ? 1.245 3.248 23.234 1.00 44.84 107 ARG A C 1
ATOM 777 O O . ARG A 1 107 ? 2.282 3.877 23.451 1.00 44.84 107 ARG A O 1
ATOM 784 N N . ALA A 1 108 ? 0.533 2.669 24.198 1.00 35.53 108 ALA A N 1
ATOM 785 C CA . ALA A 1 108 ? 1.022 2.478 25.563 1.00 35.53 108 ALA A CA 1
ATOM 786 C C . ALA A 1 108 ? 1.543 1.050 25.829 1.00 35.53 108 ALA A C 1
ATOM 788 O O . ALA A 1 108 ? 1.923 0.762 26.963 1.00 35.53 108 ALA A O 1
ATOM 789 N N . GLU A 1 109 ? 1.616 0.194 24.803 1.00 29.39 109 GLU A N 1
ATOM 790 C CA . GLU A 1 109 ? 2.165 -1.170 24.872 1.00 29.39 109 GLU A CA 1
ATOM 791 C C . GLU A 1 109 ? 3.175 -1.432 23.747 1.00 29.39 109 GLU A C 1
ATOM 793 O O . GLU A 1 109 ? 2.940 -0.961 22.606 1.00 29.39 109 GLU A O 1
#